Protein AF-A0A915HI09-F1 (afdb_monomer_lite)

Structure (mmCIF, N/CA/C/O backbone):
data_AF-A0A915HI09-F1
#
_entry.id   AF-A0A915HI09-F1
#
loop_
_atom_site.group_PDB
_atom_site.id
_atom_site.type_symbol
_atom_site.label_atom_id
_atom_site.label_alt_id
_atom_site.label_comp_id
_atom_site.label_asym_id
_atom_site.label_entity_id
_atom_site.label_seq_id
_atom_site.pdbx_PDB_ins_code
_atom_site.Cartn_x
_atom_site.Cartn_y
_atom_site.Cartn_z
_atom_site.occupancy
_atom_site.B_iso_or_equiv
_atom_site.auth_seq_id
_atom_site.auth_comp_id
_atom_site.auth_asym_id
_atom_site.auth_atom_id
_atom_site.pdbx_PDB_model_num
ATOM 1 N N . HIS A 1 1 ? 9.366 -27.656 11.123 1.00 41.09 1 HIS A N 1
ATOM 2 C CA . HIS A 1 1 ? 10.715 -27.700 10.515 1.00 41.09 1 HIS A CA 1
ATOM 3 C C . HIS A 1 1 ? 11.530 -26.516 11.025 1.00 41.09 1 HIS A C 1
ATOM 5 O O . HIS A 1 1 ? 10.956 -25.445 11.144 1.00 41.09 1 HIS A O 1
ATOM 11 N N . PRO A 1 2 ? 12.828 -26.668 11.334 1.00 61.31 2 PRO A N 1
ATOM 12 C CA . PRO A 1 2 ? 13.631 -25.638 12.006 1.00 61.31 2 PRO A CA 1
ATOM 13 C C . PRO A 1 2 ? 14.142 -24.516 11.077 1.00 61.31 2 PRO A C 1
ATOM 15 O O . PRO A 1 2 ? 15.022 -23.763 11.471 1.00 61.31 2 PRO A O 1
ATOM 18 N N . TYR A 1 3 ? 13.611 -24.395 9.854 1.00 54.97 3 TYR A N 1
ATOM 19 C CA . TYR A 1 3 ? 14.093 -23.437 8.848 1.00 54.97 3 TYR A CA 1
ATOM 20 C C . TYR A 1 3 ? 13.075 -22.354 8.448 1.00 54.97 3 TYR A C 1
ATOM 22 O O . TYR A 1 3 ? 13.418 -21.487 7.651 1.00 54.97 3 TYR A O 1
ATOM 30 N N . SER A 1 4 ? 11.854 -22.352 9.000 1.00 61.78 4 SER A N 1
ATOM 31 C CA . SER A 1 4 ? 10.879 -21.265 8.799 1.00 61.78 4 SER A CA 1
ATOM 32 C C . SER A 1 4 ? 9.668 -21.392 9.735 1.00 61.78 4 SER A C 1
ATOM 34 O O . SER A 1 4 ? 9.279 -22.493 10.123 1.00 61.78 4 SER A O 1
ATOM 36 N N . ASN A 1 5 ? 9.058 -20.259 10.093 1.00 78.56 5 ASN A N 1
ATOM 37 C CA . ASN A 1 5 ? 7.878 -20.144 10.960 1.00 78.56 5 ASN A CA 1
ATOM 38 C C . ASN A 1 5 ? 6.553 -20.103 10.169 1.00 78.56 5 ASN A C 1
ATOM 40 O O . ASN A 1 5 ? 5.643 -19.373 10.549 1.00 78.56 5 ASN A O 1
ATOM 44 N N . CYS A 1 6 ? 6.441 -20.839 9.057 1.00 84.75 6 CYS A N 1
ATOM 45 C CA . CYS A 1 6 ? 5.229 -20.828 8.231 1.00 84.75 6 CYS A CA 1
ATOM 46 C C . CYS A 1 6 ? 4.157 -21.816 8.735 1.00 84.75 6 CYS A C 1
ATOM 48 O O . CYS A 1 6 ? 4.476 -22.859 9.311 1.00 84.75 6 CYS A O 1
ATOM 50 N N . LEU A 1 7 ? 2.879 -21.492 8.511 1.00 84.94 7 LEU A N 1
ATOM 51 C CA . LEU A 1 7 ? 1.737 -22.317 8.919 1.00 84.94 7 LEU A CA 1
ATOM 52 C C . LEU A 1 7 ? 1.447 -23.395 7.855 1.00 84.94 7 LEU A C 1
ATOM 54 O O . LEU A 1 7 ? 1.090 -23.060 6.722 1.00 84.94 7 LEU A O 1
ATOM 58 N N . LEU A 1 8 ? 1.629 -24.675 8.208 1.00 79.69 8 LEU A N 1
ATOM 59 C CA . LEU A 1 8 ? 1.408 -25.822 7.306 1.00 79.69 8 LEU A CA 1
ATOM 60 C C . LEU A 1 8 ? -0.085 -26.162 7.148 1.00 79.69 8 LEU A C 1
ATOM 62 O O . LEU A 1 8 ? -0.530 -26.406 6.030 1.00 79.69 8 LEU A O 1
ATOM 66 N N . ASP A 1 9 ? -0.853 -26.091 8.239 1.00 79.44 9 ASP A N 1
ATOM 67 C CA . ASP A 1 9 ? -2.291 -26.398 8.289 1.00 79.44 9 ASP A CA 1
ATOM 68 C C . ASP A 1 9 ? -3.136 -25.119 8.378 1.00 79.44 9 ASP A C 1
ATOM 70 O O . ASP A 1 9 ? -3.876 -24.874 9.330 1.00 79.44 9 ASP A O 1
ATOM 74 N N . ALA A 1 10 ? -2.981 -24.249 7.384 1.00 77.19 10 ALA A N 1
ATOM 75 C CA . ALA A 1 10 ? -3.777 -23.035 7.270 1.00 77.19 10 ALA A CA 1
ATOM 76 C C . ALA A 1 10 ? -5.228 -23.370 6.842 1.00 77.19 10 ALA A C 1
ATOM 78 O O . ALA A 1 10 ? -5.407 -24.096 5.858 1.00 77.19 10 ALA A O 1
ATOM 79 N N . PRO A 1 11 ? -6.273 -22.848 7.523 1.00 79.31 11 PRO A N 1
ATOM 80 C CA . PRO A 1 11 ? -7.657 -23.066 7.109 1.00 79.31 11 PRO A CA 1
ATOM 81 C C . PRO A 1 11 ? -7.914 -22.477 5.715 1.00 79.31 11 PRO A C 1
ATOM 83 O O . PRO A 1 11 ? -7.248 -21.532 5.285 1.00 79.31 11 PRO A O 1
ATOM 86 N N . SER A 1 12 ? -8.885 -23.034 4.986 1.00 76.50 12 SER A N 1
ATOM 87 C CA . SER A 1 12 ? -9.235 -22.571 3.639 1.00 76.50 12 SER A CA 1
ATOM 88 C C . SER A 1 12 ? -9.597 -21.082 3.657 1.00 76.50 12 SER A C 1
ATOM 90 O O . SER A 1 12 ? -10.580 -20.700 4.288 1.00 76.50 12 SER A O 1
ATOM 92 N N . GLY A 1 13 ? -8.809 -20.253 2.967 1.00 78.31 13 GLY A N 1
ATOM 93 C CA . GLY A 1 13 ? -8.986 -18.795 2.935 1.00 78.31 13 GLY A CA 1
ATOM 94 C C . GLY A 1 13 ? -8.072 -18.011 3.881 1.00 78.31 13 GLY A C 1
ATOM 95 O O . GLY A 1 13 ? -8.092 -16.783 3.855 1.00 78.31 13 GLY A O 1
ATOM 96 N N . TYR A 1 14 ? -7.229 -18.678 4.675 1.00 85.88 14 TYR A N 1
ATOM 97 C CA . TYR A 1 14 ? -6.216 -17.992 5.471 1.00 85.88 14 TYR A CA 1
ATOM 98 C C . TYR A 1 14 ? -5.151 -17.350 4.577 1.00 85.88 14 TYR A C 1
ATOM 100 O O . TYR A 1 14 ? -4.527 -17.999 3.735 1.00 85.88 14 TYR A O 1
ATOM 108 N N . SER A 1 15 ? -4.910 -16.065 4.808 1.00 88.75 15 SER A N 1
ATOM 109 C CA . SER A 1 15 ? -3.793 -15.312 4.252 1.00 88.75 15 SER A CA 1
ATOM 110 C C . SER A 1 15 ? -3.204 -14.431 5.348 1.00 88.75 15 SER A C 1
ATOM 112 O O . SER A 1 15 ? -3.873 -14.130 6.339 1.00 88.75 15 SER A O 1
ATOM 114 N N . THR A 1 16 ? -1.961 -13.984 5.173 1.00 87.56 16 THR A N 1
ATOM 115 C CA . THR A 1 16 ? -1.350 -13.017 6.098 1.00 87.56 16 THR A CA 1
ATOM 116 C C . THR A 1 16 ? -2.201 -11.760 6.233 1.00 87.56 16 THR A C 1
ATOM 118 O O . THR A 1 16 ? -2.374 -11.261 7.336 1.00 87.56 16 THR A O 1
ATOM 121 N N . ASN A 1 17 ? -2.794 -11.297 5.131 1.00 86.38 17 ASN A N 1
ATOM 122 C CA . ASN A 1 17 ? -3.633 -10.101 5.115 1.00 86.38 17 ASN A CA 1
ATOM 123 C C . ASN A 1 17 ? -4.937 -10.322 5.884 1.00 86.38 17 ASN A C 1
ATOM 125 O O . ASN A 1 17 ? -5.265 -9.508 6.734 1.00 86.38 17 ASN A O 1
ATOM 129 N N . ALA A 1 18 ? -5.604 -11.463 5.685 1.00 87.88 18 ALA A N 1
ATOM 130 C CA . ALA A 1 18 ? -6.801 -11.809 6.452 1.00 87.88 18 ALA A CA 1
ATOM 131 C C . ALA A 1 18 ? -6.512 -11.916 7.963 1.00 87.88 18 ALA A C 1
ATOM 133 O O . ALA A 1 18 ? -7.348 -11.545 8.786 1.00 87.88 18 ALA A O 1
ATOM 134 N N . CYS A 1 19 ? -5.318 -12.392 8.343 1.00 87.69 19 CYS A N 1
ATOM 135 C CA . CYS A 1 19 ? -4.865 -12.389 9.737 1.00 87.69 19 CYS A CA 1
ATOM 136 C C . CYS A 1 19 ? -4.694 -10.962 10.277 1.00 87.69 19 CYS A C 1
ATOM 138 O O . CYS A 1 19 ? -5.155 -10.673 11.380 1.00 87.69 19 CYS A O 1
ATOM 140 N N . TYR A 1 20 ? -4.080 -10.064 9.499 1.00 87.94 20 TYR A N 1
ATOM 141 C CA . TYR A 1 20 ? -3.919 -8.662 9.885 1.00 87.94 20 TYR A CA 1
ATOM 142 C C . TYR A 1 20 ? -5.259 -7.932 10.014 1.00 87.94 20 TYR A C 1
ATOM 144 O O . TYR A 1 20 ? -5.483 -7.303 11.040 1.00 87.94 20 TYR A O 1
ATOM 152 N N . GLU A 1 21 ? -6.171 -8.094 9.054 1.00 88.88 21 GLU A N 1
ATOM 153 C CA . GLU A 1 21 ? -7.527 -7.520 9.095 1.00 88.88 21 GLU A CA 1
ATOM 154 C C . GLU A 1 21 ? -8.319 -8.022 10.313 1.00 88.88 21 GLU 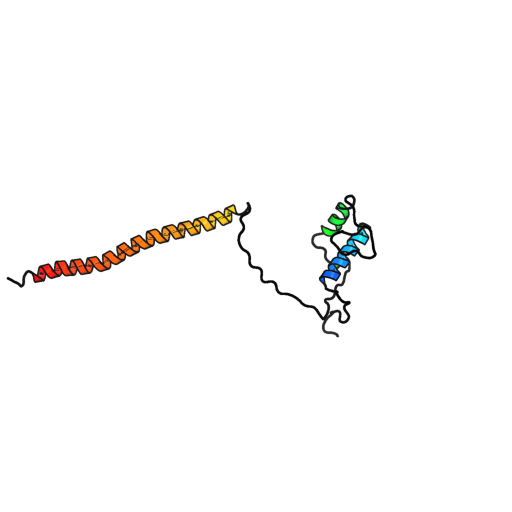A C 1
ATOM 156 O O . GLU A 1 21 ? -8.998 -7.254 10.993 1.00 88.88 21 GLU A O 1
ATOM 161 N N . SER A 1 22 ? -8.193 -9.312 10.639 1.00 87.88 22 SER A N 1
ATOM 162 C CA . SER A 1 22 ? -8.833 -9.891 11.827 1.00 87.88 22 SER A CA 1
ATOM 163 C C . SER A 1 22 ? -8.217 -9.360 13.128 1.00 87.88 22 SER A C 1
ATOM 165 O O . SER A 1 22 ? -8.927 -9.080 14.091 1.00 87.88 22 SER A O 1
ATOM 167 N N . CYS A 1 23 ? -6.892 -9.208 13.176 1.00 88.19 23 CYS A N 1
ATOM 168 C CA . CYS A 1 23 ? -6.198 -8.627 14.325 1.00 88.19 23 CYS A CA 1
ATOM 169 C C . CYS A 1 23 ? -6.594 -7.157 14.535 1.00 88.19 23 CYS A C 1
ATOM 171 O O . CYS A 1 23 ? -6.815 -6.739 15.670 1.00 88.19 23 CYS A O 1
ATOM 173 N N . GLU A 1 24 ? -6.727 -6.388 13.454 1.00 88.00 24 GLU A N 1
ATOM 174 C CA . GLU A 1 24 ? -7.183 -4.999 13.506 1.00 88.00 24 GLU A CA 1
ATOM 175 C C . GLU A 1 24 ? -8.596 -4.909 14.077 1.00 88.00 24 GLU A C 1
ATOM 177 O O . GLU A 1 24 ? -8.834 -4.150 15.016 1.00 88.00 24 GLU A O 1
ATOM 182 N N . GLN A 1 25 ? -9.506 -5.762 13.599 1.00 88.06 25 GLN A N 1
ATOM 183 C CA . GLN A 1 2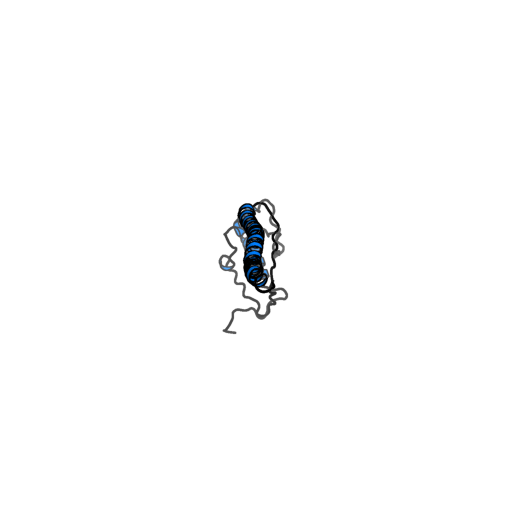5 ? -10.864 -5.805 14.128 1.00 88.06 25 GLN A CA 1
ATOM 184 C C . GLN A 1 25 ? -10.880 -6.159 15.619 1.00 88.06 25 GLN A C 1
ATOM 186 O O . GLN A 1 25 ? -11.639 -5.565 16.382 1.00 88.06 25 GLN A O 1
ATOM 191 N N . LEU A 1 26 ? -10.033 -7.097 16.056 1.00 88.00 26 LEU A N 1
ATOM 192 C CA . LEU A 1 26 ? -9.929 -7.469 17.467 1.00 88.00 26 LEU A CA 1
ATOM 193 C C . LEU A 1 26 ? -9.415 -6.305 18.325 1.00 88.00 26 LEU A C 1
ATOM 195 O O . LEU A 1 26 ? -9.959 -6.072 19.400 1.00 88.00 26 LEU A O 1
ATOM 199 N N . ALA A 1 27 ? -8.415 -5.560 17.847 1.00 86.50 27 ALA A N 1
ATOM 200 C CA . ALA A 1 27 ? -7.877 -4.398 18.550 1.00 86.50 27 ALA A CA 1
ATOM 201 C C . ALA A 1 27 ? -8.942 -3.302 18.737 1.00 86.50 27 ALA A C 1
ATOM 203 O O . ALA A 1 27 ? -9.100 -2.771 19.839 1.00 86.50 27 ALA A O 1
ATOM 204 N N . ILE A 1 28 ? -9.722 -3.016 17.689 1.00 87.00 28 ILE A N 1
ATOM 205 C CA . ILE A 1 28 ? -10.837 -2.059 17.748 1.00 87.00 28 ILE A CA 1
ATOM 206 C C . ILE A 1 28 ? -11.908 -2.557 18.722 1.00 87.00 28 ILE A C 1
ATOM 208 O O . ILE A 1 28 ? -12.368 -1.790 19.565 1.00 87.00 28 ILE A O 1
ATOM 212 N N . LEU A 1 29 ? -12.232 -3.852 18.692 1.00 87.88 29 LEU A N 1
ATOM 213 C CA . LEU A 1 29 ? -13.187 -4.440 19.625 1.00 87.88 29 LEU A CA 1
ATOM 214 C C . LEU A 1 29 ? -12.734 -4.288 21.082 1.00 87.88 29 LEU A C 1
ATOM 216 O O . LEU A 1 29 ? -13.534 -3.940 21.940 1.00 87.88 29 LEU A O 1
ATOM 220 N N . THR A 1 30 ? -11.449 -4.520 21.365 1.00 85.69 30 THR A N 1
ATOM 221 C CA . THR A 1 30 ? -10.907 -4.424 22.728 1.00 85.69 30 THR A CA 1
ATOM 222 C C . THR A 1 30 ? -10.846 -3.000 23.273 1.00 85.69 30 THR A C 1
ATOM 224 O O . THR A 1 30 ? -10.838 -2.826 24.489 1.00 85.69 30 THR A O 1
ATOM 227 N N . HIS A 1 31 ? -10.777 -1.988 22.404 1.00 85.00 31 HIS A N 1
ATOM 228 C CA . HIS A 1 31 ? -10.650 -0.587 22.813 1.00 85.00 31 HIS A CA 1
ATOM 229 C C . HIS A 1 31 ? -11.959 0.203 22.733 1.00 85.00 31 HIS A C 1
ATOM 231 O O . HIS A 1 31 ? -12.145 1.130 23.519 1.00 85.00 31 HIS A O 1
ATOM 237 N N . CYS A 1 32 ? -12.846 -0.150 21.803 1.00 85.94 32 CYS A N 1
ATOM 238 C CA . CYS A 1 32 ? -14.062 0.600 21.491 1.00 85.94 32 CYS A CA 1
ATOM 239 C C . CYS A 1 32 ? -15.353 -0.226 21.654 1.00 85.94 32 CYS A C 1
ATOM 241 O O . CYS A 1 32 ? -16.431 0.321 21.427 1.00 85.94 32 CYS A O 1
ATOM 243 N N . ASP A 1 33 ? -15.263 -1.521 22.002 1.00 88.94 33 ASP A N 1
ATOM 244 C CA . ASP A 1 33 ? -16.394 -2.456 22.187 1.00 88.94 33 ASP A CA 1
ATOM 245 C C . ASP A 1 33 ? -17.348 -2.571 20.976 1.00 88.94 33 ASP A C 1
ATOM 247 O O . ASP A 1 33 ? -18.483 -3.043 21.079 1.00 88.94 33 ASP A O 1
ATOM 251 N N . CYS A 1 34 ? -16.888 -2.165 19.794 1.00 88.50 34 CYS A N 1
ATOM 252 C CA . CYS A 1 34 ? -17.647 -2.201 18.550 1.00 88.50 34 CYS A CA 1
ATOM 253 C C . CYS A 1 34 ? -16.737 -2.591 17.378 1.00 88.50 34 CYS A C 1
ATOM 255 O O . CYS A 1 34 ? -15.517 -2.472 17.464 1.00 88.50 34 CYS A O 1
ATOM 257 N N . GLY A 1 35 ? -17.320 -3.118 16.300 1.00 87.56 35 GLY A N 1
ATOM 258 C CA . GLY A 1 35 ? -16.580 -3.534 15.104 1.00 87.56 35 GLY A CA 1
ATOM 259 C C . GLY A 1 35 ? -16.577 -2.471 14.007 1.00 87.56 35 GLY A C 1
ATOM 260 O O . GLY A 1 35 ? -17.582 -1.795 13.786 1.00 87.56 35 GLY A O 1
ATOM 261 N N . ASP A 1 36 ? -15.482 -2.355 13.261 1.00 87.69 36 ASP A N 1
ATOM 262 C CA . ASP A 1 36 ? -15.439 -1.514 12.067 1.00 87.69 36 ASP A CA 1
ATOM 263 C C . ASP A 1 36 ? -16.218 -2.171 10.903 1.00 87.69 36 ASP A C 1
ATOM 265 O O . ASP A 1 36 ? -16.004 -3.360 10.631 1.00 87.69 36 ASP A O 1
ATOM 269 N N . PRO A 1 37 ? -17.103 -1.435 10.195 1.00 86.44 37 PRO A N 1
ATOM 270 C CA . PRO A 1 37 ? -17.849 -1.937 9.035 1.00 86.44 37 PRO A CA 1
ATOM 271 C C . PRO A 1 37 ? -17.009 -2.404 7.841 1.00 86.44 37 PRO A C 1
ATOM 273 O O . PRO A 1 37 ? -17.495 -3.190 7.029 1.00 86.44 37 PRO A O 1
ATOM 276 N N . GLN A 1 38 ? -15.782 -1.906 7.696 1.00 86.31 38 GLN A N 1
ATOM 277 C CA . GLN A 1 38 ? -14.878 -2.234 6.592 1.00 86.31 38 GLN A CA 1
ATOM 278 C C . GLN A 1 38 ? -14.098 -3.531 6.828 1.00 86.31 38 GLN A C 1
ATOM 280 O O . GLN A 1 38 ? -13.484 -4.047 5.895 1.00 86.31 38 GLN A O 1
ATOM 285 N N . LEU A 1 39 ? -14.121 -4.059 8.054 1.00 86.25 39 LEU A N 1
ATOM 286 C CA . LEU A 1 39 ? -13.393 -5.259 8.452 1.00 86.25 39 LEU A CA 1
ATOM 287 C C . LEU A 1 39 ? -14.347 -6.446 8.661 1.00 86.25 39 LEU A C 1
ATOM 289 O O . LEU A 1 39 ? -15.520 -6.262 9.007 1.00 86.25 39 LEU A O 1
ATOM 293 N N . PRO A 1 40 ? -13.868 -7.692 8.475 1.00 82.00 40 PRO A N 1
ATOM 294 C CA . PRO A 1 40 ? -14.676 -8.870 8.761 1.00 82.00 40 PRO A CA 1
ATOM 295 C C . PRO A 1 40 ? -15.070 -8.892 10.243 1.00 82.00 40 PRO A C 1
ATOM 297 O O . PRO A 1 40 ? -14.245 -8.652 11.122 1.00 82.00 40 PRO A O 1
ATOM 300 N N . LEU A 1 41 ? -16.339 -9.177 10.541 1.00 78.38 41 LEU A N 1
ATOM 301 C CA . LEU A 1 41 ? -16.801 -9.253 11.927 1.00 78.38 41 LEU A CA 1
ATOM 302 C C . LEU A 1 41 ? -16.310 -10.527 12.586 1.00 78.38 41 LEU A C 1
ATOM 304 O O . LEU A 1 41 ? -16.444 -11.627 12.050 1.00 78.38 41 LEU A O 1
ATOM 308 N N . ILE A 1 42 ? -15.835 -10.360 13.810 1.00 76.81 42 ILE A N 1
ATOM 309 C CA . ILE A 1 42 ? -15.462 -11.453 14.691 1.00 76.81 42 ILE A CA 1
ATOM 310 C C . ILE A 1 42 ? -16.564 -11.558 15.747 1.00 76.81 42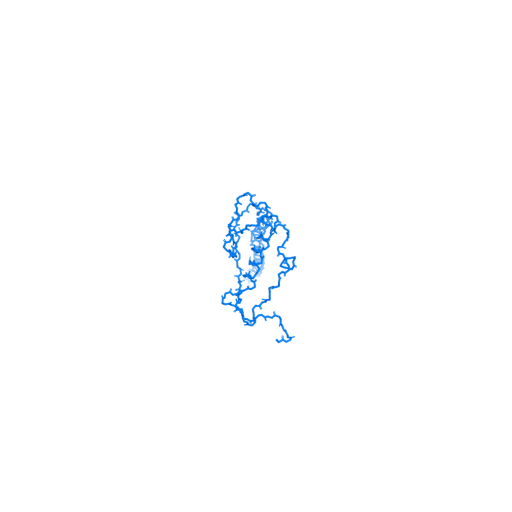 ILE A C 1
ATOM 312 O O . ILE A 1 42 ? -16.925 -10.564 16.367 1.00 76.81 42 ILE A O 1
ATOM 316 N N . ASN A 1 43 ? -17.120 -12.757 15.944 1.00 72.75 43 ASN A N 1
ATOM 317 C CA . ASN A 1 43 ? -18.111 -13.050 16.992 1.00 72.75 43 ASN A CA 1
ATOM 318 C C . ASN A 1 43 ? -19.429 -12.245 16.959 1.00 72.75 43 ASN A C 1
ATOM 320 O O . ASN A 1 43 ? -20.084 -12.114 17.990 1.00 72.75 43 ASN A O 1
ATOM 324 N N . GLY A 1 44 ? -19.871 -11.757 15.793 1.00 76.31 44 GLY A N 1
ATOM 325 C CA . GLY A 1 44 ? -21.212 -11.164 15.649 1.00 76.31 44 GLY A CA 1
ATOM 326 C C . GLY A 1 44 ? -21.441 -9.910 16.501 1.00 76.31 44 GLY A C 1
ATOM 327 O O . GLY A 1 44 ? -22.562 -9.653 16.932 1.00 76.31 44 GLY A O 1
ATOM 328 N N . THR A 1 45 ? -20.376 -9.159 16.775 1.00 81.44 45 THR A N 1
ATOM 329 C CA . THR A 1 45 ? -20.432 -7.870 17.464 1.00 81.44 45 THR A CA 1
ATOM 330 C C . THR A 1 45 ? -21.149 -6.813 16.628 1.00 81.44 45 THR A C 1
ATOM 332 O O . THR A 1 45 ? -21.221 -6.903 15.404 1.00 81.44 45 THR A O 1
ATOM 335 N N . ASN A 1 46 ? -21.713 -5.800 17.283 1.00 86.88 46 ASN A N 1
ATOM 336 C CA . ASN A 1 46 ? -22.363 -4.709 16.566 1.00 86.88 46 ASN A CA 1
ATOM 337 C C . ASN A 1 46 ? -21.313 -3.807 15.912 1.00 86.88 46 ASN A C 1
ATOM 339 O O . ASN A 1 46 ? -20.228 -3.585 16.458 1.00 86.88 46 ASN A O 1
ATOM 343 N N . TYR A 1 47 ? -21.663 -3.255 14.757 1.00 88.50 47 TYR A N 1
ATOM 344 C CA . TYR A 1 47 ? -20.838 -2.244 14.117 1.00 88.50 47 TYR A CA 1
ATOM 345 C C . TYR A 1 47 ? -20.802 -0.955 14.936 1.00 88.50 47 TYR A C 1
ATOM 347 O O . TYR A 1 47 ? -21.794 -0.574 15.562 1.00 88.50 47 TYR A O 1
ATOM 355 N N . CYS A 1 48 ? -19.660 -0.274 14.899 1.00 87.50 48 CYS A N 1
ATOM 356 C CA . CYS A 1 48 ? -19.511 1.064 15.440 1.00 87.50 48 CYS A CA 1
ATOM 357 C C . CYS A 1 48 ? -20.474 2.026 14.731 1.00 87.50 48 CYS A C 1
ATOM 359 O O . CYS A 1 48 ? -20.573 2.040 13.502 1.00 87.50 48 CYS A O 1
ATOM 361 N N . GLY A 1 49 ? -21.200 2.812 15.527 1.00 85.56 49 GLY A N 1
ATOM 362 C CA . GLY A 1 49 ? -21.987 3.936 15.033 1.00 85.56 49 GLY A CA 1
ATOM 363 C C . GLY A 1 49 ? -21.115 5.175 14.829 1.00 85.56 49 GLY A C 1
ATOM 364 O O . GLY A 1 49 ? -19.911 5.157 15.075 1.00 85.56 49 GLY A O 1
ATOM 365 N N . TYR A 1 50 ? -21.742 6.282 14.437 1.00 84.19 50 TYR A N 1
ATOM 366 C CA . TYR A 1 50 ? -21.049 7.563 14.273 1.00 84.19 50 TYR A CA 1
ATOM 367 C C . TYR A 1 50 ? -20.451 8.085 15.595 1.00 84.19 50 TYR A C 1
ATOM 369 O O . TYR A 1 50 ? -19.399 8.716 15.606 1.00 84.19 50 TYR A O 1
ATOM 377 N N . ASP A 1 51 ? -21.074 7.761 16.732 1.00 84.19 51 ASP A N 1
ATOM 378 C CA . ASP A 1 51 ? -20.636 8.224 18.055 1.00 84.19 51 ASP A CA 1
ATOM 379 C C . ASP A 1 51 ? -19.269 7.658 18.483 1.00 84.19 51 ASP A C 1
ATOM 381 O O . ASP A 1 51 ? -18.555 8.282 19.268 1.00 84.19 51 ASP A O 1
ATOM 385 N N . SER A 1 52 ? -18.887 6.486 17.964 1.00 84.25 52 SER A N 1
ATOM 386 C CA . SER A 1 52 ? -17.608 5.830 18.254 1.00 84.25 52 SER A CA 1
ATOM 387 C C . SER A 1 52 ? -16.576 5.981 17.131 1.00 84.25 52 SER A C 1
ATOM 389 O O . SER A 1 52 ? -15.491 5.405 17.228 1.00 84.25 52 SER A O 1
ATOM 391 N N . GLU A 1 53 ? -16.854 6.809 16.115 1.00 84.44 53 GLU A N 1
ATOM 392 C CA . GLU A 1 53 ? -15.957 7.059 14.976 1.00 84.44 53 GLU A CA 1
ATOM 393 C C . GLU A 1 53 ? -14.582 7.563 15.435 1.00 84.44 53 GLU A C 1
ATOM 395 O O . GLU A 1 53 ? -13.555 7.034 15.016 1.00 84.44 53 GLU A O 1
ATOM 400 N N . MET A 1 54 ? -14.551 8.483 16.406 1.00 85.62 54 MET A N 1
ATOM 401 C CA . MET A 1 54 ? -13.295 8.984 16.976 1.00 85.62 54 MET A CA 1
ATOM 402 C C . MET A 1 54 ? -12.475 7.894 17.676 1.00 85.62 54 MET A C 1
ATOM 404 O O . MET A 1 54 ? -11.251 7.969 17.681 1.00 85.62 54 MET A O 1
ATOM 408 N N . CYS A 1 55 ? -13.117 6.893 18.287 1.00 86.31 55 CYS A N 1
ATOM 409 C CA . CYS A 1 55 ? -12.409 5.796 18.953 1.00 86.31 55 CYS A CA 1
ATOM 410 C C . CYS A 1 55 ? -11.767 4.863 17.921 1.00 86.31 55 CYS A C 1
ATOM 412 O O . CYS A 1 55 ? -10.596 4.493 18.044 1.00 86.31 55 CYS A O 1
ATOM 414 N N . VAL A 1 56 ? -12.515 4.540 16.863 1.00 86.88 56 VAL A N 1
ATOM 415 C CA . VAL A 1 56 ? -12.028 3.724 15.747 1.00 86.88 56 VAL A CA 1
ATOM 416 C C . VAL A 1 56 ? -10.877 4.435 15.038 1.00 86.88 56 VAL A C 1
ATOM 418 O O . VAL A 1 56 ? -9.819 3.843 14.821 1.00 86.88 56 VAL A O 1
ATOM 421 N N . GLU A 1 57 ? -11.036 5.726 14.747 1.00 85.31 57 GLU A N 1
ATOM 422 C CA . GLU A 1 57 ? -9.995 6.535 14.125 1.00 85.31 57 GLU A CA 1
ATOM 423 C C . GLU A 1 57 ? -8.781 6.693 15.044 1.00 85.31 57 GLU A C 1
ATOM 425 O O . GLU A 1 57 ? -7.658 6.537 14.580 1.00 85.31 57 GLU A O 1
ATOM 430 N N . ALA A 1 58 ? -8.953 6.900 16.353 1.00 83.00 58 ALA A N 1
ATOM 431 C CA . ALA A 1 58 ? -7.848 6.916 17.318 1.00 83.00 58 ALA A CA 1
ATOM 432 C C . ALA A 1 58 ? -7.073 5.587 17.344 1.00 83.00 58 ALA A C 1
ATOM 434 O O . ALA A 1 58 ? -5.846 5.587 17.417 1.00 83.00 58 ALA A O 1
ATOM 435 N N . THR A 1 59 ? -7.775 4.458 17.221 1.00 79.69 59 THR A N 1
ATOM 436 C CA . THR A 1 59 ? -7.154 3.125 17.186 1.00 79.69 59 THR A CA 1
ATOM 437 C C . THR A 1 59 ? -6.354 2.908 15.894 1.00 79.69 59 THR A C 1
ATOM 439 O O . THR A 1 59 ? -5.279 2.313 15.924 1.00 79.69 59 THR A O 1
ATOM 442 N N . LYS A 1 60 ? -6.823 3.450 14.763 1.00 79.12 60 LYS A N 1
ATOM 443 C CA . LYS A 1 60 ? -6.154 3.355 13.451 1.00 79.12 60 LYS A CA 1
ATOM 444 C C . LYS A 1 60 ? -5.052 4.401 13.235 1.00 79.12 60 LYS A C 1
ATOM 446 O O . LYS A 1 60 ? -4.072 4.142 12.539 1.00 79.12 60 LYS A O 1
ATOM 451 N N . SER A 1 61 ? -5.205 5.589 13.819 1.00 70.56 61 SER A N 1
ATOM 452 C CA . SER A 1 61 ? -4.384 6.786 13.568 1.00 70.56 61 SER A CA 1
ATOM 453 C C . SER A 1 61 ? -3.058 6.821 14.322 1.00 70.56 61 SER A C 1
ATOM 455 O O . SER A 1 61 ? -2.247 7.717 14.072 1.00 70.56 61 SER A O 1
ATOM 457 N N . PHE A 1 62 ? -2.751 5.812 15.145 1.00 58.59 62 PHE A N 1
ATOM 458 C CA . PHE A 1 62 ? -1.391 5.553 15.631 1.00 58.59 62 PHE A CA 1
ATOM 459 C C . PHE A 1 62 ? -0.474 5.030 14.501 1.00 58.59 62 PHE A C 1
ATOM 461 O O . PHE A 1 62 ? 0.155 3.984 14.593 1.00 58.59 62 PHE A O 1
ATOM 468 N N . GLY A 1 63 ? -0.401 5.786 13.402 1.00 52.16 63 GLY A N 1
ATOM 469 C CA . GLY A 1 63 ? 0.743 5.940 12.502 1.00 52.16 63 GLY A CA 1
ATOM 470 C C . GLY A 1 63 ? 1.207 4.751 11.669 1.00 52.16 63 GLY A C 1
ATOM 471 O O . GLY A 1 63 ? 2.106 4.940 10.861 1.00 52.16 63 GLY A O 1
ATOM 472 N N . ASN A 1 64 ? 0.648 3.566 11.873 1.00 54.38 64 ASN A N 1
ATOM 473 C CA . ASN A 1 64 ? 0.739 2.341 11.083 1.00 54.38 64 ASN A CA 1
ATOM 474 C C . ASN A 1 64 ? 0.261 1.267 12.047 1.00 54.38 64 ASN A C 1
ATOM 476 O O . ASN A 1 64 ? 0.981 0.971 13.002 1.00 54.38 64 ASN A O 1
ATOM 480 N N . PHE A 1 65 ? -0.924 0.697 11.821 1.00 64.44 65 PHE A N 1
ATOM 481 C CA . PHE A 1 65 ? -1.348 -0.480 12.569 1.00 64.44 65 PHE A CA 1
ATOM 482 C C . PHE A 1 65 ? -0.230 -1.528 12.491 1.00 64.44 65 PHE A C 1
ATOM 484 O O . PHE A 1 65 ? 0.013 -2.136 11.448 1.00 64.44 65 PHE A O 1
ATOM 491 N N . SER A 1 66 ? 0.529 -1.655 13.580 1.00 69.19 66 SER A N 1
ATOM 492 C CA . SER A 1 66 ? 1.645 -2.577 13.663 1.00 69.19 66 SER A CA 1
ATOM 493 C C . SER A 1 66 ? 1.130 -3.788 14.420 1.00 69.19 66 SER A C 1
ATOM 495 O O . SER A 1 66 ? 0.849 -3.671 15.617 1.00 69.19 66 SER A O 1
ATOM 497 N N . PRO A 1 67 ? 1.005 -4.951 13.767 1.00 66.81 67 PRO A N 1
ATOM 498 C CA . PRO A 1 67 ? 0.516 -6.166 14.415 1.00 66.81 67 PRO A CA 1
ATOM 499 C C . PRO A 1 67 ? 1.349 -6.509 15.661 1.00 66.81 67 PRO A C 1
ATOM 501 O O . PRO A 1 67 ? 0.821 -7.028 16.639 1.00 66.81 67 PRO A O 1
ATOM 504 N N . SER A 1 68 ? 2.624 -6.114 15.682 1.00 66.44 68 SER A N 1
ATOM 505 C CA . SER A 1 68 ? 3.533 -6.271 16.819 1.00 66.44 68 SER A CA 1
ATOM 506 C C . SER A 1 68 ? 3.149 -5.450 18.059 1.00 66.44 68 SER A C 1
ATOM 508 O O . SER A 1 68 ? 3.467 -5.871 19.166 1.00 66.44 68 SER A O 1
ATOM 510 N N . PHE A 1 69 ? 2.488 -4.295 17.905 1.00 72.44 69 PHE A N 1
ATOM 511 C CA . PHE A 1 69 ? 2.074 -3.442 19.031 1.00 72.44 69 PHE A CA 1
ATOM 512 C C . PHE A 1 69 ? 0.910 -4.062 19.813 1.00 72.44 69 PHE A C 1
ATOM 514 O O . PHE A 1 69 ? 0.895 -4.025 21.039 1.00 72.44 69 PHE A O 1
ATOM 521 N N . TYR A 1 70 ? -0.012 -4.710 19.099 1.00 74.94 70 TYR A N 1
ATOM 522 C CA . TYR A 1 70 ? -1.160 -5.417 19.670 1.00 74.94 70 TYR A CA 1
ATOM 523 C C . TYR A 1 70 ? -0.877 -6.905 19.949 1.00 74.94 70 TYR A C 1
ATOM 525 O O . TYR A 1 70 ? -1.785 -7.667 20.267 1.00 74.94 70 TYR A O 1
ATOM 533 N N . GLY A 1 71 ? 0.387 -7.340 19.841 1.00 78.00 71 GLY A N 1
ATOM 534 C CA . GLY A 1 71 ? 0.801 -8.713 20.148 1.00 78.00 71 GLY A CA 1
ATOM 535 C C . GLY A 1 71 ? 0.344 -9.770 19.133 1.00 78.00 71 GLY A C 1
ATOM 536 O O . GLY A 1 71 ? 0.345 -10.960 19.445 1.00 78.00 71 GLY A O 1
ATOM 537 N N . CYS A 1 72 ? -0.029 -9.376 17.917 1.00 82.88 72 CYS A N 1
ATOM 538 C CA . CYS A 1 72 ? -0.456 -10.300 16.873 1.00 82.88 72 CYS A CA 1
ATOM 539 C C . CYS A 1 72 ? 0.738 -10.927 16.141 1.00 82.88 72 CYS A C 1
ATOM 541 O O . CYS A 1 72 ? 1.506 -10.250 15.458 1.00 82.88 72 CYS A O 1
ATOM 543 N N . SER A 1 73 ? 0.863 -12.254 16.234 1.00 85.50 73 SER A N 1
ATOM 544 C CA . SER A 1 73 ? 1.773 -13.052 15.404 1.00 85.50 73 SER A CA 1
ATOM 545 C C . SER A 1 73 ? 1.014 -13.645 14.220 1.00 85.50 73 SER A C 1
ATOM 547 O O . SER A 1 73 ? 0.272 -14.611 14.381 1.00 85.50 73 SER A O 1
ATOM 549 N N . CYS A 1 74 ? 1.224 -13.087 13.025 1.00 85.75 74 CYS A N 1
ATOM 550 C CA . CYS A 1 74 ? 0.654 -13.592 11.773 1.00 85.75 74 CYS A CA 1
ATOM 551 C C . CYS A 1 74 ? 1.743 -14.277 10.925 1.00 85.75 74 CYS A C 1
ATOM 553 O O . CYS A 1 74 ? 2.374 -13.622 10.090 1.00 85.75 74 CYS A O 1
ATOM 555 N N . PRO A 1 75 ? 2.013 -15.579 11.133 1.00 86.75 75 PRO A N 1
ATOM 556 C CA . PRO A 1 75 ? 2.928 -16.324 10.280 1.00 86.75 75 PRO A CA 1
ATOM 557 C C . PRO A 1 75 ? 2.350 -16.487 8.865 1.00 86.75 75 PRO A C 1
ATOM 559 O O . PRO A 1 75 ? 1.151 -16.730 8.709 1.00 86.75 75 PRO A O 1
ATOM 562 N N . PRO A 1 76 ? 3.173 -16.410 7.807 1.00 87.44 76 PRO A N 1
ATOM 563 C CA . PRO A 1 76 ? 2.696 -16.697 6.464 1.00 87.44 76 PRO A CA 1
ATOM 564 C C . PRO A 1 76 ? 2.300 -18.172 6.321 1.00 87.44 76 PRO A C 1
ATOM 566 O O . PRO A 1 76 ? 2.965 -19.047 6.887 1.00 87.44 76 PRO A O 1
ATOM 569 N N . PRO A 1 77 ? 1.245 -18.492 5.552 1.00 88.38 77 PRO A N 1
ATOM 570 C CA . PRO A 1 77 ? 0.968 -19.877 5.201 1.00 88.38 77 PRO A CA 1
ATOM 571 C C . PRO A 1 77 ? 2.104 -20.419 4.328 1.00 88.38 77 PRO A C 1
ATOM 573 O O . PRO A 1 77 ? 2.601 -19.719 3.445 1.00 88.38 77 PRO A O 1
ATOM 576 N N . CYS A 1 78 ? 2.501 -21.679 4.528 1.00 86.12 78 CYS A N 1
ATOM 577 C CA . CYS A 1 78 ? 3.535 -22.300 3.688 1.00 86.12 78 CYS A CA 1
ATOM 578 C C . CYS A 1 78 ? 3.068 -22.482 2.228 1.00 86.12 78 CYS A C 1
ATOM 580 O O . CYS A 1 78 ? 3.882 -22.708 1.335 1.00 86.12 78 CYS A O 1
ATOM 582 N N . LYS A 1 79 ? 1.755 -22.384 1.985 1.00 84.06 79 LYS A N 1
ATOM 583 C CA . LYS A 1 79 ? 1.129 -22.410 0.663 1.00 84.06 79 LYS A CA 1
ATOM 584 C C . LYS A 1 79 ? 0.373 -21.102 0.434 1.00 84.06 79 LYS A C 1
ATOM 586 O O . LYS A 1 79 ? -0.723 -20.920 0.956 1.00 84.06 79 LYS A O 1
ATOM 591 N N . SER A 1 80 ? 0.943 -20.211 -0.368 1.00 80.56 80 SER A N 1
ATOM 592 C CA . SER A 1 80 ? 0.310 -18.970 -0.821 1.00 80.56 80 SER A CA 1
ATOM 593 C C . SER A 1 80 ? 0.461 -18.819 -2.334 1.00 80.56 80 SER A C 1
ATOM 595 O O . SER A 1 80 ? 1.361 -19.394 -2.944 1.00 80.56 80 SER A O 1
ATOM 597 N N . VAL A 1 81 ? -0.448 -18.063 -2.946 1.00 80.25 81 VAL A N 1
ATOM 598 C CA . VAL A 1 81 ? -0.349 -17.657 -4.351 1.00 80.25 81 VAL A CA 1
ATOM 599 C C . VAL A 1 81 ? -0.236 -16.139 -4.364 1.00 80.25 81 VAL A C 1
ATOM 601 O O . VAL A 1 81 ? -1.169 -15.451 -3.952 1.00 80.25 81 VAL A O 1
ATOM 604 N N . THR A 1 82 ? 0.908 -15.624 -4.806 1.00 81.12 82 THR A N 1
ATOM 605 C CA . THR A 1 82 ? 1.153 -14.184 -4.954 1.00 81.12 82 THR A CA 1
ATOM 606 C C . THR A 1 82 ? 1.042 -13.819 -6.428 1.00 81.12 82 THR A C 1
ATOM 608 O O . THR A 1 82 ? 1.561 -14.537 -7.280 1.00 81.12 82 THR A O 1
ATOM 611 N N . TYR A 1 83 ? 0.362 -12.715 -6.734 1.00 81.81 83 TYR A N 1
ATOM 612 C CA . TYR A 1 83 ? 0.236 -12.203 -8.097 1.00 81.81 83 TYR A CA 1
ATOM 613 C C . TYR A 1 83 ? 1.070 -10.937 -8.246 1.00 81.81 83 TYR A C 1
ATOM 615 O O . TYR A 1 83 ? 0.791 -9.934 -7.585 1.00 81.81 83 TYR A O 1
ATOM 623 N N . ASP A 1 84 ? 2.054 -10.973 -9.138 1.00 82.25 84 ASP A N 1
ATOM 624 C CA . ASP A 1 84 ? 2.816 -9.784 -9.494 1.00 82.25 84 ASP A CA 1
ATOM 625 C C . ASP A 1 84 ? 1.952 -8.838 -10.329 1.00 82.25 84 ASP A C 1
ATOM 627 O O . ASP A 1 84 ? 1.302 -9.232 -11.301 1.00 82.25 84 ASP A O 1
ATOM 631 N N . ARG A 1 85 ? 1.925 -7.564 -9.934 1.00 75.31 85 ARG A N 1
ATOM 632 C CA . ARG A 1 85 ? 1.174 -6.517 -10.628 1.00 75.31 85 ARG A CA 1
ATOM 633 C C . ARG A 1 85 ? 2.141 -5.616 -11.375 1.00 75.31 85 ARG A C 1
ATOM 635 O O . ARG A 1 85 ? 2.910 -4.882 -10.761 1.00 75.31 85 ARG A O 1
ATOM 642 N N . THR A 1 86 ? 2.056 -5.614 -12.700 1.00 82.94 86 THR A N 1
ATOM 643 C CA . THR A 1 86 ? 2.705 -4.588 -13.517 1.00 82.94 86 THR A CA 1
ATOM 644 C C . THR A 1 86 ? 1.763 -3.399 -13.632 1.00 82.94 86 THR A C 1
ATOM 646 O O . THR A 1 86 ? 0.708 -3.481 -14.257 1.00 82.94 86 THR A O 1
ATOM 649 N N . LEU A 1 87 ? 2.126 -2.293 -12.988 1.00 78.56 87 LEU A N 1
ATOM 650 C CA . LEU A 1 87 ? 1.382 -1.044 -13.075 1.00 78.56 87 LEU A CA 1
ATOM 651 C C . LEU A 1 87 ? 1.908 -0.230 -14.259 1.00 78.56 87 LEU A C 1
ATOM 653 O O . LEU A 1 87 ? 3.112 -0.030 -14.402 1.00 78.56 87 LEU A O 1
ATOM 657 N N . SER A 1 88 ? 1.004 0.264 -15.097 1.00 74.62 88 SER A N 1
ATOM 658 C CA . SER A 1 88 ? 1.306 1.273 -16.112 1.00 74.62 88 SER A CA 1
ATOM 659 C C . SER A 1 88 ? 0.472 2.506 -15.812 1.00 74.62 88 SER A C 1
ATOM 661 O O . SER A 1 88 ? -0.736 2.405 -15.605 1.00 74.62 88 SER A O 1
ATOM 663 N N . SER A 1 89 ? 1.115 3.665 -15.747 1.00 75.25 89 SER A N 1
ATOM 664 C CA . SER A 1 89 ? 0.454 4.936 -15.475 1.00 75.25 89 SER A CA 1
ATOM 665 C C . SER A 1 89 ? 0.478 5.822 -16.716 1.00 75.25 89 SER A C 1
ATOM 667 O O . SER A 1 89 ? 1.464 5.890 -17.446 1.00 75.25 89 SER A O 1
ATOM 669 N N . ALA A 1 90 ? -0.633 6.513 -16.948 1.00 72.19 90 ALA A N 1
ATOM 670 C CA . ALA A 1 90 ? -0.752 7.584 -17.924 1.00 72.19 90 ALA A CA 1
ATOM 671 C C . ALA A 1 90 ? -1.166 8.863 -17.188 1.00 72.19 90 ALA A C 1
ATOM 673 O O . ALA A 1 90 ? -1.861 8.814 -16.170 1.00 72.19 90 ALA A O 1
ATOM 674 N N . LYS A 1 91 ? -0.715 10.021 -17.676 1.00 57.84 91 LYS A N 1
ATOM 675 C CA . LYS A 1 91 ? -0.948 11.304 -17.007 1.00 57.84 91 LYS A CA 1
ATOM 676 C C . LYS A 1 91 ? -2.373 11.795 -17.273 1.00 57.84 91 LYS A C 1
ATOM 678 O O . LYS A 1 91 ? -2.688 12.205 -18.386 1.00 57.84 91 LYS A O 1
ATOM 683 N N . LEU A 1 92 ? -3.201 11.821 -16.233 1.00 67.19 92 LEU A N 1
ATOM 684 C CA . LEU A 1 92 ? -4.463 12.562 -16.200 1.00 67.19 92 LEU A CA 1
ATOM 685 C C . LEU A 1 92 ? -4.232 13.863 -15.411 1.00 67.19 92 LEU A C 1
ATOM 687 O O . LEU A 1 92 ? -3.789 13.821 -14.265 1.00 67.19 92 LEU A O 1
ATOM 691 N N . SER A 1 93 ? -4.454 15.029 -16.028 1.00 53.16 93 SER A N 1
ATOM 692 C CA . SER A 1 93 ? -4.169 16.327 -15.392 1.00 53.16 93 SER A CA 1
ATOM 693 C C . SER A 1 93 ? -5.233 16.719 -14.364 1.00 53.16 93 SER A C 1
ATOM 695 O O . SER A 1 93 ? -6.349 17.075 -14.733 1.00 53.16 93 SER A O 1
ATOM 697 N N . LEU A 1 94 ? -4.829 16.762 -13.091 1.00 58.62 94 LEU A N 1
ATOM 698 C CA . LEU A 1 94 ? -5.487 17.497 -12.006 1.00 58.62 94 LEU A CA 1
ATOM 699 C C . LEU A 1 94 ? -4.486 18.491 -11.359 1.00 58.62 94 LEU A C 1
ATOM 701 O O . LEU A 1 94 ? -3.283 18.439 -11.611 1.00 58.62 94 LEU A O 1
ATOM 705 N N . SER A 1 95 ? -4.987 19.461 -10.591 1.00 57.12 95 SER A N 1
ATOM 706 C CA . SER A 1 95 ? -4.488 20.852 -10.493 1.00 57.12 95 SER A CA 1
ATOM 707 C C . SER A 1 95 ? -3.075 21.146 -9.933 1.00 57.12 95 SER A C 1
ATOM 709 O O . SER A 1 95 ? -2.637 22.293 -10.041 1.00 57.12 95 SER A O 1
ATOM 711 N N . SER A 1 96 ? -2.307 20.180 -9.418 1.00 55.16 96 SER A N 1
ATOM 712 C CA . SER A 1 96 ? -0.900 20.380 -8.993 1.00 55.16 96 SER A CA 1
ATOM 713 C C . SER A 1 96 ? 0.129 20.214 -10.133 1.00 55.16 96 SER A C 1
ATOM 715 O O . SER A 1 96 ? 1.332 20.373 -9.935 1.00 55.16 96 SER A O 1
ATOM 717 N N . ALA A 1 97 ? -0.335 19.989 -11.367 1.00 56.22 97 ALA A N 1
ATOM 718 C CA . ALA A 1 97 ? 0.466 19.761 -12.574 1.00 56.22 97 ALA A CA 1
ATOM 719 C C . ALA A 1 97 ? 1.232 20.983 -13.138 1.00 56.22 97 ALA A C 1
ATOM 721 O O . ALA A 1 97 ? 1.894 20.855 -14.169 1.00 56.22 97 ALA A O 1
ATOM 722 N N . LYS A 1 98 ? 1.162 22.169 -12.515 1.00 58.56 98 LYS A N 1
ATOM 723 C CA . LYS A 1 98 ? 1.674 23.418 -13.117 1.00 58.56 98 LYS A CA 1
ATOM 724 C C . LYS A 1 98 ? 3.185 23.405 -13.380 1.00 58.56 98 LYS A C 1
ATOM 726 O O . LYS A 1 98 ? 3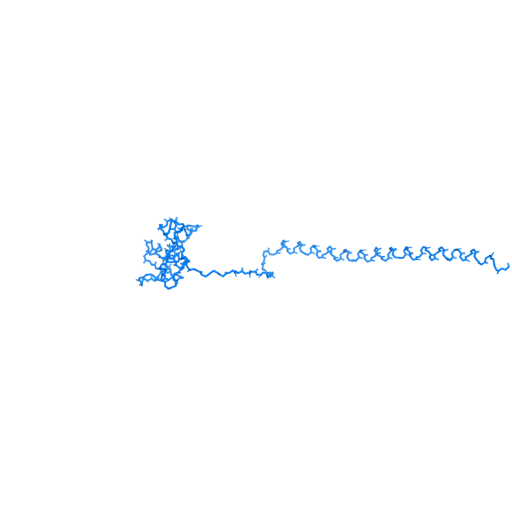.582 23.695 -14.506 1.00 58.56 98 LYS A O 1
ATOM 731 N N . LEU A 1 99 ? 4.013 23.023 -12.403 1.00 61.38 99 LEU A N 1
ATOM 732 C CA . LEU A 1 99 ? 5.478 23.077 -12.545 1.00 61.38 99 LEU A CA 1
ATOM 733 C C . LEU A 1 99 ? 6.003 22.024 -13.537 1.00 61.38 99 LEU A C 1
ATOM 735 O O . LEU A 1 99 ? 6.802 22.338 -14.415 1.00 61.38 99 LEU A O 1
ATOM 739 N N . ALA A 1 100 ? 5.460 20.805 -13.474 1.00 63.06 100 ALA A N 1
ATOM 740 C CA . ALA A 1 100 ? 5.768 19.753 -14.440 1.00 63.06 100 ALA A CA 1
ATOM 741 C C . ALA A 1 100 ? 5.259 20.096 -15.852 1.00 63.06 100 ALA A C 1
ATOM 743 O O . ALA A 1 100 ? 5.916 19.783 -16.834 1.00 63.06 100 ALA A O 1
ATOM 744 N N . SER A 1 101 ? 4.111 20.772 -15.984 1.00 61.47 101 SER A N 1
ATOM 745 C CA . SER A 1 101 ? 3.621 21.220 -17.295 1.00 61.47 101 SER A CA 1
ATOM 746 C C . SER A 1 101 ? 4.484 22.322 -17.906 1.00 61.47 101 SER A C 1
ATOM 748 O O . SER A 1 101 ? 4.572 22.408 -19.125 1.00 61.47 101 SER A O 1
ATOM 750 N N . PHE A 1 102 ? 5.120 23.161 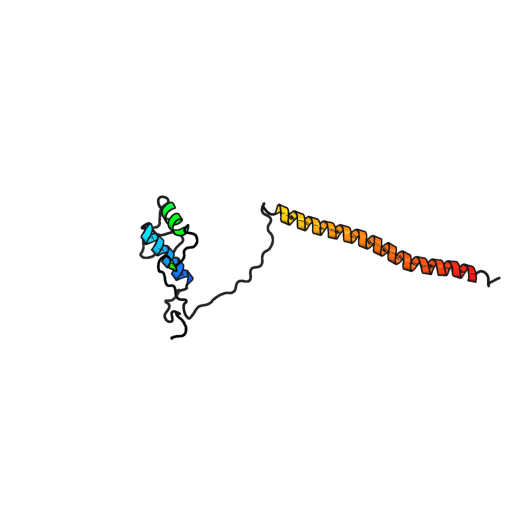-17.082 1.00 68.69 102 PHE A N 1
ATOM 751 C CA . PHE A 1 102 ? 5.999 24.214 -17.576 1.00 68.69 102 PHE A CA 1
ATOM 752 C C . PHE A 1 102 ? 7.272 23.629 -18.193 1.00 68.69 102 PHE A C 1
ATOM 754 O O . PHE A 1 102 ? 7.643 24.024 -19.293 1.00 68.69 102 PHE A O 1
ATOM 761 N N . PHE A 1 103 ? 7.894 22.656 -17.524 1.00 74.25 103 PHE A N 1
ATOM 762 C CA . PHE A 1 103 ? 9.116 22.025 -18.023 1.00 74.25 103 PHE A CA 1
ATOM 763 C C . PHE A 1 103 ? 8.874 21.265 -19.336 1.00 74.25 103 PHE A C 1
ATOM 765 O O . PHE A 1 103 ? 9.612 21.453 -20.295 1.00 74.25 103 PHE A O 1
ATOM 772 N N . GLU A 1 104 ? 7.771 20.521 -19.432 1.00 71.25 104 GLU A N 1
ATOM 773 C CA . GLU A 1 104 ? 7.375 19.840 -20.675 1.00 71.25 104 GLU A CA 1
ATOM 774 C C . GLU A 1 104 ? 7.113 20.831 -21.821 1.00 71.25 104 GLU A C 1
ATOM 776 O O . GLU A 1 104 ? 7.594 20.650 -22.938 1.00 71.25 104 GLU A O 1
ATOM 781 N N . LYS A 1 105 ? 6.405 21.936 -21.544 1.00 77.25 105 LYS A N 1
ATOM 782 C CA . LYS A 1 105 ? 6.174 22.996 -22.539 1.00 77.25 105 LYS A CA 1
ATOM 783 C C . LYS A 1 105 ? 7.476 23.642 -23.003 1.00 77.25 105 LYS A C 1
ATOM 785 O O . LYS A 1 105 ? 7.590 23.999 -24.172 1.00 77.25 105 LYS A O 1
ATOM 790 N N . PHE A 1 106 ? 8.447 23.782 -22.106 1.00 83.44 106 PHE A N 1
ATOM 791 C CA . PHE A 1 106 ? 9.766 24.290 -22.452 1.00 83.44 106 PHE A CA 1
ATOM 792 C C . PHE A 1 106 ? 10.517 23.318 -23.370 1.00 83.44 106 PHE A C 1
ATOM 794 O O . PHE A 1 106 ? 11.051 23.743 -24.390 1.00 83.44 106 PHE A O 1
ATOM 801 N N . THR A 1 107 ? 10.497 22.016 -23.079 1.00 82.19 107 THR A N 1
ATOM 802 C CA . THR A 1 107 ? 11.123 20.998 -23.936 1.00 82.19 107 THR A CA 1
ATOM 803 C C . THR A 1 107 ? 10.499 20.958 -25.332 1.00 82.19 107 THR A C 1
ATOM 805 O O . THR A 1 107 ? 11.227 20.885 -26.321 1.00 82.19 107 THR A O 1
ATOM 808 N N . MET A 1 108 ? 9.171 21.077 -25.433 1.00 83.00 108 MET A N 1
ATOM 809 C CA . MET A 1 108 ? 8.489 21.150 -26.731 1.00 83.00 108 MET A CA 1
ATOM 810 C C . MET A 1 108 ? 8.890 22.409 -27.511 1.00 83.00 108 MET A C 1
ATOM 812 O O . MET A 1 108 ? 9.224 22.317 -28.687 1.00 83.00 108 MET A O 1
ATOM 816 N N . LEU A 1 109 ? 8.983 23.560 -26.840 1.00 84.62 109 LEU A N 1
ATOM 817 C CA . LEU A 1 109 ? 9.416 24.809 -27.469 1.00 84.62 109 LEU A CA 1
ATOM 818 C C . LEU A 1 109 ? 10.860 24.733 -27.982 1.00 84.62 109 LEU A C 1
ATOM 820 O O . LEU A 1 109 ? 11.160 25.207 -29.076 1.00 84.62 109 LEU A O 1
ATOM 824 N N . VAL A 1 110 ? 11.760 24.114 -27.216 1.00 89.69 110 VAL A N 1
ATOM 825 C CA . VAL A 1 110 ? 13.147 23.896 -27.651 1.00 89.69 110 VAL A CA 1
ATOM 826 C C . VAL A 1 110 ? 13.194 22.990 -28.881 1.00 89.69 110 VAL A C 1
ATOM 828 O O . VAL A 1 110 ? 13.957 23.269 -29.805 1.00 89.69 110 VAL A O 1
ATOM 831 N N . SER A 1 111 ? 12.357 21.950 -28.927 1.00 89.00 111 SER A N 1
ATOM 832 C CA . SER A 1 111 ? 12.246 21.074 -30.096 1.00 89.00 111 SER A CA 1
ATOM 833 C C . SER A 1 111 ? 11.788 21.837 -31.345 1.00 89.00 111 SER A C 1
ATOM 835 O O . SER A 1 111 ? 12.392 21.682 -32.406 1.00 89.00 111 SER A O 1
ATOM 837 N N . ASP A 1 112 ? 10.776 22.700 -31.227 1.00 90.81 112 ASP A N 1
ATOM 838 C CA . ASP A 1 112 ? 10.265 23.489 -32.356 1.00 90.81 112 ASP A CA 1
ATOM 839 C C . ASP A 1 112 ? 11.310 24.485 -32.891 1.00 90.81 112 ASP A C 1
ATOM 841 O O . ASP A 1 112 ? 11.485 24.638 -34.104 1.00 90.81 112 ASP A O 1
ATOM 845 N N . LEU A 1 113 ? 12.071 25.127 -31.997 1.00 90.56 113 LEU A N 1
ATOM 846 C CA . LEU A 1 113 ? 13.143 26.044 -32.393 1.00 90.56 113 LEU A CA 1
ATOM 847 C C . LEU A 1 113 ? 14.319 25.312 -33.044 1.00 90.56 113 LEU A C 1
ATOM 849 O O . LEU A 1 113 ? 14.863 25.785 -34.044 1.00 90.56 113 LEU A O 1
ATOM 853 N N . ALA A 1 114 ? 14.701 24.152 -32.510 1.00 89.06 114 ALA A N 1
ATOM 854 C CA . ALA A 1 114 ? 15.771 23.342 -33.076 1.00 89.06 114 ALA A CA 1
ATOM 855 C C . ALA A 1 114 ? 15.433 22.890 -34.503 1.00 89.06 114 ALA A C 1
ATOM 857 O O . ALA A 1 114 ? 16.292 22.944 -35.383 1.00 89.06 114 ALA A O 1
ATOM 858 N N . GLN A 1 115 ? 14.175 22.521 -34.751 1.00 85.69 115 GLN A N 1
ATOM 859 C CA . GLN A 1 115 ? 13.702 22.105 -36.069 1.00 85.69 115 GLN A CA 1
ATOM 860 C C . GLN A 1 115 ? 13.817 23.238 -37.097 1.00 85.69 115 GLN A C 1
ATOM 862 O O . GLN A 1 115 ? 14.351 23.035 -38.189 1.00 85.69 115 GLN A O 1
ATOM 867 N N . PHE A 1 116 ? 13.344 24.439 -36.750 1.00 90.69 116 PHE A N 1
ATOM 868 C CA . PHE A 1 116 ? 13.414 25.588 -37.649 1.00 90.69 116 PHE A CA 1
ATOM 869 C C . PHE A 1 116 ? 14.869 25.952 -37.948 1.00 90.69 116 PHE A C 1
ATOM 871 O O . PHE A 1 116 ? 15.274 26.004 -39.107 1.00 90.69 116 PHE A O 1
ATOM 878 N N . MET A 1 117 ? 15.689 26.125 -36.910 1.00 91.75 117 MET A N 1
ATOM 879 C CA . MET A 1 117 ? 17.086 26.534 -37.075 1.00 91.75 117 MET A CA 1
ATOM 880 C C . MET A 1 117 ? 17.919 25.474 -37.802 1.00 91.75 117 MET A C 1
ATOM 882 O O . MET A 1 117 ? 18.747 25.816 -38.647 1.00 91.75 117 MET A O 1
ATOM 886 N N . GLY A 1 118 ? 17.666 24.192 -37.531 1.00 90.81 118 GLY A N 1
ATOM 887 C CA . GLY A 1 118 ? 18.323 23.077 -38.207 1.00 90.81 118 GLY A CA 1
ATOM 888 C C . GLY A 1 118 ? 18.058 23.066 -39.710 1.00 90.81 118 GLY A C 1
ATOM 889 O O . GLY A 1 118 ? 18.982 22.846 -40.492 1.00 90.81 118 GLY A O 1
ATOM 890 N N . LEU A 1 119 ? 16.831 23.383 -40.131 1.00 85.75 119 LEU A N 1
ATOM 891 C CA . LEU A 1 119 ? 16.480 23.447 -41.548 1.00 85.75 119 LEU A CA 1
ATOM 892 C C . LEU A 1 119 ? 17.226 24.575 -42.279 1.00 85.75 119 LEU A C 1
ATOM 894 O O . LEU A 1 119 ? 17.774 24.353 -43.359 1.00 85.75 119 LEU A O 1
ATOM 898 N N . TRP A 1 120 ? 17.296 25.769 -41.685 1.00 90.94 120 TRP A N 1
ATOM 899 C CA . TRP A 1 120 ? 17.989 26.916 -42.287 1.00 90.94 120 TRP A CA 1
ATOM 900 C C . TRP A 1 120 ? 19.503 26.725 -42.356 1.00 90.94 120 TRP A C 1
ATOM 902 O O . TRP A 1 120 ? 20.130 27.066 -43.364 1.00 90.94 120 TRP A O 1
ATOM 912 N N . LEU A 1 121 ? 20.094 26.145 -41.310 1.00 89.44 121 LEU A N 1
ATOM 913 C CA . LEU A 1 121 ? 21.514 25.799 -41.306 1.00 89.44 121 LEU A CA 1
ATOM 914 C C . LEU A 1 121 ? 21.819 24.701 -42.333 1.00 89.44 121 LEU A C 1
ATOM 916 O O . LEU A 1 121 ? 22.814 24.800 -43.048 1.00 89.44 121 LEU A O 1
ATOM 920 N N . GLY A 1 122 ? 20.935 23.710 -42.472 1.00 89.12 122 GLY A N 1
ATOM 921 C CA . GLY A 1 122 ? 21.052 22.657 -43.480 1.00 89.12 122 GLY A CA 1
ATOM 922 C C . GLY A 1 122 ? 20.992 23.193 -44.912 1.00 89.12 122 GLY A C 1
ATOM 923 O O . GLY A 1 122 ? 21.877 22.898 -45.713 1.00 89.12 122 GLY A O 1
ATOM 924 N N . PHE A 1 123 ? 20.005 24.038 -45.227 1.00 84.69 123 PHE A N 1
ATOM 925 C CA . PHE A 1 123 ? 19.896 24.670 -46.547 1.00 84.69 123 PHE A CA 1
ATOM 926 C C . PHE A 1 123 ? 21.122 25.539 -46.869 1.00 84.69 123 PHE A C 1
ATOM 928 O O . PHE A 1 123 ? 21.670 25.466 -47.970 1.00 84.69 123 PHE A O 1
ATOM 935 N N . SER A 1 124 ? 21.616 26.305 -45.892 1.00 90.69 124 SER A N 1
ATOM 936 C CA . SER A 1 124 ? 22.817 27.137 -46.060 1.00 90.69 124 SER A CA 1
ATOM 937 C C . SER A 1 124 ? 24.079 26.297 -46.308 1.00 90.69 124 SER A C 1
ATOM 939 O O . SER A 1 124 ? 24.920 26.659 -47.128 1.00 90.69 124 SER A O 1
ATOM 941 N N . ALA A 1 125 ? 24.212 25.147 -45.643 1.00 89.88 125 ALA A N 1
ATOM 942 C CA . ALA A 1 125 ? 25.345 24.249 -45.850 1.00 89.88 125 ALA A CA 1
ATOM 943 C C . ALA A 1 125 ? 25.306 23.575 -47.231 1.00 89.88 125 ALA A C 1
ATOM 945 O O . ALA A 1 125 ? 26.318 23.552 -47.928 1.00 89.88 125 ALA A O 1
ATOM 946 N N . ILE A 1 126 ? 24.148 23.064 -47.662 1.00 85.25 126 ILE A N 1
ATOM 947 C CA . ILE A 1 126 ? 24.008 22.413 -48.977 1.00 85.25 126 ILE A CA 1
ATOM 948 C C . ILE A 1 126 ? 24.283 23.416 -50.098 1.00 85.25 126 ILE A C 1
ATOM 950 O O . ILE A 1 126 ? 25.074 23.136 -50.995 1.00 85.25 126 ILE A O 1
ATOM 954 N N . THR A 1 127 ? 23.702 24.614 -50.008 1.00 86.56 127 THR A N 1
ATOM 955 C CA . THR A 1 127 ? 23.948 25.679 -50.988 1.00 86.56 127 THR A CA 1
ATOM 956 C C . THR A 1 127 ? 25.421 26.065 -51.059 1.00 86.56 127 THR A C 1
ATOM 958 O O . THR A 1 127 ? 25.933 26.245 -52.156 1.00 86.56 127 THR A O 1
ATOM 961 N N . PHE A 1 128 ? 26.151 26.117 -49.944 1.00 87.62 128 PHE A N 1
ATOM 962 C CA . PHE A 1 128 ? 27.602 26.326 -49.975 1.00 87.62 128 PHE A CA 1
ATOM 963 C C . PHE A 1 128 ? 28.326 25.232 -50.777 1.00 87.62 128 PHE A C 1
ATOM 965 O O . PHE A 1 128 ? 29.117 25.538 -51.671 1.00 87.62 128 PHE A O 1
ATOM 972 N N . PHE A 1 129 ? 28.029 23.959 -50.501 1.00 86.25 129 PHE A N 1
ATOM 973 C CA . PHE A 1 129 ? 28.674 22.834 -51.183 1.00 86.25 129 PHE A CA 1
ATOM 974 C C . PHE A 1 129 ? 28.260 22.669 -52.646 1.00 86.25 129 PHE A C 1
ATOM 976 O O . PHE A 1 129 ? 29.024 22.094 -53.411 1.00 86.25 129 PHE A O 1
ATOM 983 N N . GLU A 1 130 ? 27.103 23.181 -53.057 1.00 85.56 130 GLU A N 1
ATOM 984 C CA . GLU A 1 130 ? 26.631 23.096 -54.441 1.00 85.56 130 GLU A CA 1
ATOM 985 C C . GLU A 1 130 ? 27.023 24.334 -55.267 1.00 85.56 130 GLU A C 1
ATOM 987 O O . GLU A 1 130 ? 27.507 24.216 -56.392 1.00 85.56 130 GLU A O 1
ATOM 992 N N . ILE A 1 131 ? 26.904 25.537 -54.697 1.00 85.56 131 ILE A N 1
ATOM 993 C CA . ILE A 1 131 ? 27.153 26.804 -55.398 1.00 85.56 131 ILE A CA 1
ATOM 994 C C . ILE A 1 131 ? 28.653 27.059 -55.589 1.00 85.56 131 ILE A C 1
ATOM 996 O O . ILE A 1 131 ? 29.047 27.606 -56.616 1.00 85.56 131 ILE A O 1
ATOM 1000 N N . ILE A 1 132 ? 29.523 26.642 -54.665 1.00 81.44 132 ILE A N 1
ATOM 1001 C CA . ILE A 1 132 ? 30.978 26.827 -54.815 1.00 81.44 132 ILE A CA 1
ATOM 1002 C C . ILE A 1 132 ? 31.562 26.046 -55.998 1.00 81.44 132 ILE A C 1
ATOM 1004 O O . ILE A 1 132 ? 32.211 26.676 -56.839 1.00 81.44 132 ILE A O 1
ATOM 1008 N N . PRO A 1 133 ? 31.346 24.722 -56.142 1.00 82.38 133 PRO A N 1
ATOM 1009 C CA . PRO A 1 133 ? 31.812 24.010 -57.327 1.00 82.38 133 PRO A CA 1
ATOM 1010 C C . PRO A 1 133 ? 31.101 24.492 -58.596 1.00 82.38 133 PRO A C 1
ATOM 1012 O O . PRO A 1 133 ? 31.725 24.517 -59.654 1.00 82.38 133 PRO A O 1
ATOM 1015 N N . LEU A 1 134 ? 29.849 24.959 -58.508 1.00 81.12 134 LEU A N 1
ATOM 1016 C CA . LEU A 1 134 ? 29.140 25.558 -59.640 1.00 81.12 134 LEU A CA 1
ATOM 1017 C C . LEU A 1 134 ? 29.792 26.872 -60.108 1.00 81.12 134 LEU A C 1
ATOM 1019 O O . LEU A 1 134 ? 29.999 27.060 -61.306 1.00 81.12 134 LEU A O 1
ATOM 1023 N N . ILE A 1 135 ? 30.184 27.760 -59.189 1.00 81.50 135 ILE A N 1
ATOM 1024 C CA . ILE A 1 135 ? 30.922 28.993 -59.506 1.00 81.50 135 ILE A CA 1
ATOM 1025 C C . ILE A 1 135 ? 32.304 28.657 -60.067 1.00 81.50 135 ILE A C 1
ATOM 1027 O O . ILE A 1 135 ? 32.711 29.256 -61.060 1.00 81.50 135 ILE A O 1
ATOM 1031 N N . LEU A 1 136 ? 33.016 27.689 -59.485 1.00 76.94 136 LEU A N 1
ATOM 1032 C CA . LEU A 1 136 ? 34.312 27.239 -60.002 1.00 76.94 136 LEU A CA 1
ATOM 1033 C C . LEU A 1 136 ? 34.181 26.642 -61.407 1.00 76.94 136 LEU A C 1
ATOM 1035 O O . LEU A 1 136 ? 35.026 26.909 -62.257 1.00 76.94 136 LEU A O 1
ATOM 1039 N N . SER A 1 137 ? 33.098 25.918 -61.691 1.00 79.44 137 SER A N 1
ATOM 1040 C CA . SER A 1 137 ? 32.803 25.391 -63.023 1.00 79.44 137 SER A CA 1
ATOM 1041 C C . SER A 1 137 ? 32.434 26.503 -64.009 1.00 79.44 137 SER A C 1
ATOM 1043 O O . SER A 1 137 ? 32.920 26.490 -65.133 1.00 79.44 137 SER A O 1
ATOM 1045 N N . LEU A 1 138 ? 31.642 27.508 -63.618 1.00 73.00 138 LEU A N 1
ATOM 1046 C CA . LEU A 1 138 ? 31.301 28.660 -64.471 1.00 73.00 138 LEU A CA 1
ATOM 1047 C C . LEU A 1 138 ? 32.504 29.587 -64.725 1.00 73.00 138 LEU A C 1
ATOM 1049 O O . LEU A 1 138 ? 32.676 30.098 -65.833 1.00 73.00 138 LEU A O 1
ATOM 1053 N N . CYS A 1 139 ? 33.365 29.786 -63.725 1.00 68.94 139 CYS A N 1
ATOM 1054 C CA . CYS A 1 139 ? 34.578 30.597 -63.835 1.00 68.94 139 CYS A CA 1
ATOM 1055 C C . CYS A 1 139 ? 35.689 29.843 -64.589 1.00 68.94 139 CYS A C 1
ATOM 1057 O O . CYS A 1 139 ? 36.358 30.414 -65.447 1.00 68.94 139 CYS A O 1
ATOM 1059 N N . GLY A 1 140 ? 35.810 28.530 -64.375 1.00 64.06 140 GLY A N 1
ATOM 1060 C CA . GLY A 1 140 ? 36.655 27.639 -65.174 1.00 64.06 140 GLY A CA 1
ATOM 1061 C C . GLY A 1 140 ? 36.184 27.518 -66.627 1.00 64.06 140 GLY A C 1
ATOM 1062 O O . GLY A 1 140 ? 37.006 27.429 -67.538 1.00 64.06 140 GLY A O 1
ATOM 1063 N N . CYS A 1 141 ? 34.875 27.622 -66.884 1.00 55.31 141 CYS A N 1
ATOM 1064 C CA . CYS A 1 141 ? 34.329 27.682 -68.241 1.00 55.31 141 CYS A CA 1
ATOM 1065 C C . CYS A 1 141 ? 34.610 29.033 -68.935 1.00 55.31 141 CYS A C 1
ATOM 1067 O O . CYS A 1 141 ? 34.774 29.062 -70.154 1.00 55.31 141 CYS A O 1
ATOM 1069 N N . ARG A 1 142 ? 34.804 30.139 -68.192 1.00 54.28 142 ARG A N 1
ATOM 1070 C CA . ARG A 1 142 ? 35.364 31.388 -68.758 1.00 54.28 142 ARG A CA 1
ATOM 1071 C C . ARG A 1 142 ? 36.798 31.216 -69.263 1.00 54.28 142 ARG A C 1
ATOM 1073 O O . ARG A 1 142 ? 37.155 31.865 -70.241 1.00 54.28 142 ARG A O 1
ATOM 1080 N N . SER A 1 143 ? 37.573 30.298 -68.685 1.00 52.78 143 SER A N 1
ATOM 1081 C CA . SER A 1 143 ? 38.882 29.910 -69.228 1.00 52.78 143 SER A CA 1
ATOM 1082 C C . SER A 1 143 ? 38.803 28.907 -70.390 1.00 52.78 143 SER A C 1
ATOM 1084 O O . SER A 1 143 ? 39.786 28.759 -71.107 1.00 52.78 143 SER A O 1
ATOM 1086 N N . CYS A 1 144 ? 37.653 28.264 -70.650 1.00 52.28 144 CYS A N 1
ATOM 1087 C CA . CYS A 1 144 ? 37.461 27.401 -71.831 1.00 52.28 144 CYS A CA 1
ATOM 1088 C C . CYS A 1 144 ? 36.799 28.110 -73.027 1.00 52.28 144 CYS A C 1
ATOM 1090 O O . CYS A 1 144 ? 36.963 27.658 -74.156 1.00 52.28 144 CYS A O 1
ATOM 1092 N N . HIS A 1 145 ? 36.130 29.254 -72.839 1.00 49.62 145 HIS A N 1
ATOM 1093 C CA . HIS A 1 145 ? 35.710 30.109 -73.962 1.00 49.62 145 HIS A CA 1
ATOM 1094 C C . HIS A 1 145 ? 36.856 30.991 -74.514 1.00 49.62 145 HIS A C 1
ATOM 1096 O O . HIS A 1 145 ? 36.647 31.771 -75.435 1.00 49.62 145 HIS A O 1
ATOM 1102 N N . ASN A 1 146 ? 38.087 30.859 -74.005 1.00 51.16 146 ASN A N 1
ATOM 1103 C CA . ASN A 1 146 ? 39.272 31.472 -74.618 1.00 51.16 146 ASN A CA 1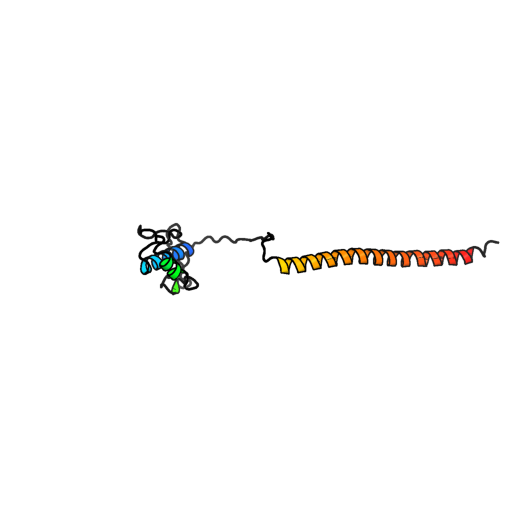
ATOM 1104 C C . ASN A 1 146 ? 40.270 30.435 -75.172 1.00 51.16 146 ASN A C 1
ATOM 1106 O O . ASN A 1 146 ? 41.468 30.684 -75.209 1.00 51.16 146 ASN A O 1
ATOM 1110 N N . ILE A 1 147 ? 39.774 29.255 -75.576 1.00 53.38 147 ILE A N 1
ATOM 1111 C CA . ILE A 1 147 ? 40.464 28.316 -76.490 1.00 53.38 147 ILE A CA 1
ATOM 1112 C C . ILE A 1 147 ? 39.454 27.771 -77.526 1.00 53.38 147 ILE A C 1
ATOM 1114 O O . ILE A 1 147 ? 39.473 26.607 -77.923 1.00 53.38 147 ILE A O 1
ATOM 1118 N N . ARG A 1 148 ? 38.516 28.618 -77.971 1.00 47.88 148 ARG A N 1
ATOM 1119 C CA . ARG A 1 148 ? 37.790 28.398 -79.230 1.00 47.88 148 ARG A CA 1
ATOM 1120 C C . ARG A 1 148 ? 37.355 29.715 -79.870 1.00 47.88 148 ARG A C 1
ATOM 1122 O O . ARG A 1 148 ? 36.168 29.969 -80.034 1.00 47.88 148 ARG A O 1
ATOM 1129 N N . HIS A 1 149 ? 38.349 30.521 -80.220 1.00 39.12 149 HIS A N 1
ATOM 1130 C CA . HIS A 1 149 ? 38.450 31.198 -81.510 1.00 39.12 149 HIS A CA 1
ATOM 1131 C C . HIS A 1 149 ? 39.930 31.308 -81.867 1.00 39.12 149 HIS A C 1
ATOM 1133 O O . HIS A 1 149 ? 40.714 31.642 -80.953 1.00 39.12 149 HIS A O 1
#

InterPro domains:
  IPR001873 Epithelial sodium channel [PF00858] (4-95)
  IPR001873 Epithelial sodium channel [PR01078] (14-25)
  IPR001873 Epithelial sodium channel [PR01078] (25-42)
  IPR001873 Epithelial sodium channel [PR01078] (74-94)
  IPR001873 Epithelial sodium channel [PTHR11690] (2-139)

pLDDT: mean 77.8, std 12.34, range [39.12, 91.75]

Foldseek 3Di:
DVPFDAAAPAPVPDFLVLLLLVLLQVQLCVFQVAGDPVGDDDPPGHHDDPVCPVVSCVSCVPPHSDCVVSPRDRHGHPDDDDDDDDDDDDDDDDDVCVVVVVVVVVVVVVVVVCVVVVVVVVVVVVCVVVVVVVVVVVVVVVVVVVPPD

Sequence (149 aa):
HPYSNCLLDAPSGYSTNACYESCEQLAILTHCDCGDPQLPLINGTNYCGYDSEMCVEATKSFGNFSPSFYGCSCPPPCKSVTYDRTLSSAKLSLSSAKLASFFEKFTMLVSDLAQFMGLWLGFSAITFFEIIPLILSLCGCRSCHNIRH

Organism: Romanomermis culicivorax (NCBI:txid13658)

Secondary structure (DSSP, 8-state):
-TT---BSSPPTT--HHHHHHHHHHHHHHHHHSSB-TTS--STTPPBP-GGGHHHHHHHH-SSS--TTTTT---PPBSS---------------TTTHHHHHHHHHHHHHHHHHHHHHHHHHHHHHHHHHHHHHHHHHHHHHHHTTS--

Radius of gyration: 37.97 Å; chains: 1; bounding box: 63×59×104 Å